Protein AF-A0A0C2X6Y6-F1 (afdb_monomer_lite)

Foldseek 3Di:
DVLVVLVVVLVVLVVLVDDDVVVVVVLVVVVVVCVVVVNPDDDDDDDDDDRDPLSVLLNVLSVLLNVLLVVLVVLVVVLVVLVVVLVCLLPPDDDDPVVSVVSNVVVVVVCVVVVSVVSVVCSVVSNVVSVVSNVVSVVSVVVVVVVVD

Secondary structure (DSSP, 8-state):
-HHHHHHHHHHHHHGGGS--HHHHHHHHHHHHHHHHTTT-S----PPPP---HHHHHHHHHHHHHHHHHHHHHHHHHHHHHHHHHHHHHHHS--S-HHHHHHHHHHHHHHHHHTTHHHHHHHHHHHHHHHHHHHHHHHHHHHHHHHHH-

pLDDT: mean 87.81, std 8.35, range [53.94, 98.06]

Organism: NCBI:txid933852

Radius of gyration: 27.64 Å; chains: 1; bounding box: 50×27×91 Å

Structure (mmCIF, N/CA/C/O backbone):
data_AF-A0A0C2X6Y6-F1
#
_entry.id   AF-A0A0C2X6Y6-F1
#
loop_
_atom_site.group_PDB
_atom_site.id
_atom_site.type_symbol
_atom_site.label_atom_id
_atom_site.label_alt_id
_atom_site.label_comp_id
_atom_site.label_asym_id
_atom_site.label_entity_id
_atom_site.label_seq_id
_atom_site.pdbx_PDB_ins_code
_atom_site.Cartn_x
_atom_site.Cartn_y
_atom_site.Cartn_z
_atom_site.occupancy
_atom_site.B_iso_or_equiv
_atom_site.auth_seq_id
_atom_site.auth_comp_id
_atom_site.auth_asym_id
_atom_site.auth_atom_id
_atom_site.pdbx_PDB_model_num
ATOM 1 N N . ILE A 1 1 ? -3.362 10.201 -3.254 1.00 89.06 1 ILE A N 1
ATOM 2 C CA . ILE A 1 1 ? -4.775 10.320 -2.810 1.00 89.06 1 ILE A CA 1
ATOM 3 C C . ILE A 1 1 ? -5.231 9.047 -2.113 1.00 89.06 1 ILE A C 1
ATOM 5 O O . ILE A 1 1 ? -5.450 9.116 -0.916 1.00 89.06 1 ILE A O 1
ATOM 9 N N . PHE A 1 2 ? -5.286 7.897 -2.799 1.00 92.62 2 PHE A N 1
ATOM 10 C CA . PHE A 1 2 ? -5.692 6.624 -2.180 1.00 92.62 2 PHE A CA 1
ATOM 11 C C . PHE A 1 2 ? -4.935 6.308 -0.877 1.00 92.62 2 PHE A C 1
ATOM 13 O O . PHE A 1 2 ? -5.565 6.096 0.149 1.00 92.62 2 PHE A O 1
ATOM 20 N N . ALA A 1 3 ? -3.601 6.412 -0.882 1.00 93.12 3 ALA A N 1
ATOM 21 C CA . ALA A 1 3 ? -2.790 6.233 0.324 1.00 93.12 3 ALA A CA 1
ATOM 22 C C . ALA A 1 3 ? -3.185 7.176 1.478 1.00 93.12 3 ALA A C 1
ATOM 24 O O . ALA A 1 3 ? -3.222 6.749 2.619 1.00 93.12 3 ALA A O 1
ATOM 25 N N . ALA A 1 4 ? -3.533 8.437 1.193 1.00 94.12 4 ALA A N 1
ATOM 26 C CA . ALA A 1 4 ? -3.945 9.394 2.223 1.00 94.12 4 ALA A CA 1
ATOM 27 C C . ALA A 1 4 ? -5.317 9.046 2.817 1.00 94.12 4 ALA A C 1
ATOM 29 O O . ALA A 1 4 ? -5.494 9.116 4.029 1.00 94.12 4 ALA A O 1
ATOM 30 N N . VAL A 1 5 ? -6.261 8.629 1.965 1.00 94.94 5 VAL A N 1
ATOM 31 C CA . VAL A 1 5 ? -7.561 8.107 2.406 1.00 94.94 5 VAL A CA 1
ATOM 32 C C . VAL A 1 5 ? -7.332 6.902 3.313 1.00 94.94 5 VAL A C 1
ATOM 34 O O . VAL A 1 5 ? -7.798 6.896 4.443 1.00 94.94 5 VAL A O 1
ATOM 37 N N . LEU A 1 6 ? -6.535 5.932 2.865 1.00 95.25 6 LEU A N 1
ATOM 38 C CA . LEU A 1 6 ? -6.221 4.718 3.611 1.00 95.25 6 LEU A CA 1
ATOM 39 C C . LEU A 1 6 ? -5.531 4.993 4.955 1.00 95.25 6 LEU A C 1
ATOM 41 O O . LEU A 1 6 ? -5.859 4.349 5.946 1.00 95.25 6 LEU A O 1
ATOM 45 N N . THR A 1 7 ? -4.636 5.981 5.024 1.00 94.56 7 THR A N 1
A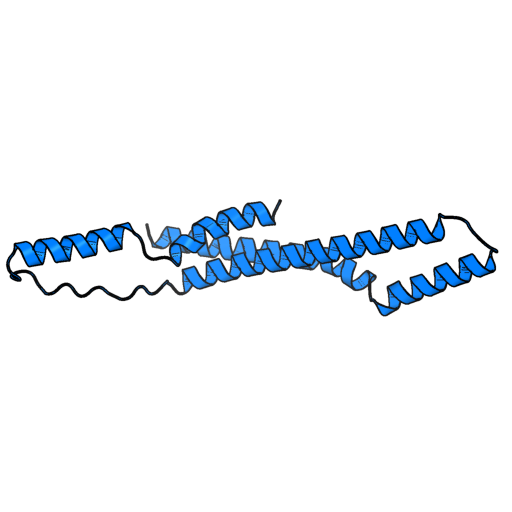TOM 46 C CA . THR A 1 7 ? -4.019 6.406 6.287 1.00 94.56 7 THR A CA 1
ATOM 47 C C . THR A 1 7 ? -5.060 6.880 7.302 1.00 94.56 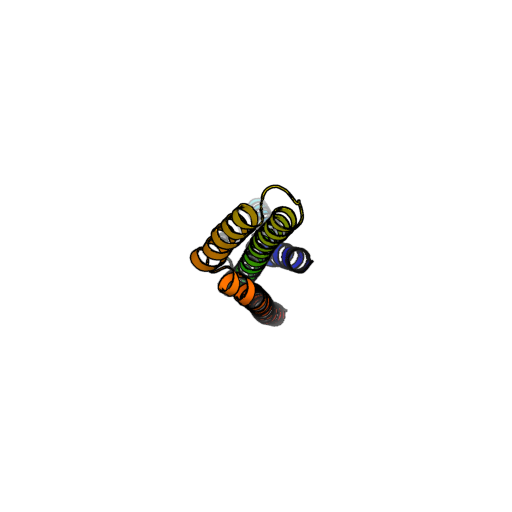7 THR A C 1
ATOM 49 O O . THR A 1 7 ? -4.915 6.574 8.481 1.00 94.56 7 THR A O 1
ATOM 52 N N . ALA A 1 8 ? -6.129 7.566 6.880 1.00 95.56 8 ALA A N 1
ATOM 53 C CA . ALA A 1 8 ? -7.200 7.969 7.795 1.00 95.56 8 ALA A CA 1
ATOM 54 C C . ALA A 1 8 ? -7.916 6.751 8.408 1.00 95.56 8 ALA A C 1
ATOM 56 O O . ALA A 1 8 ? -8.143 6.715 9.614 1.00 95.56 8 ALA A O 1
ATOM 57 N N . PHE A 1 9 ? -8.189 5.720 7.599 1.00 94.75 9 PHE A N 1
ATOM 58 C CA . PHE A 1 9 ? -8.747 4.452 8.084 1.00 94.75 9 PHE A CA 1
ATOM 59 C C . PHE A 1 9 ? -7.793 3.735 9.044 1.00 94.75 9 PHE A C 1
ATOM 61 O O . PHE A 1 9 ? -8.229 3.271 10.090 1.00 94.75 9 PHE A O 1
ATOM 68 N N . ILE A 1 10 ? -6.494 3.696 8.726 1.00 96.19 10 ILE A N 1
ATOM 69 C CA . ILE A 1 10 ? -5.464 3.084 9.581 1.00 96.19 10 ILE A CA 1
ATOM 70 C C . ILE A 1 10 ? -5.368 3.790 10.936 1.00 96.19 10 ILE A C 1
ATOM 72 O O . ILE A 1 10 ? -5.228 3.127 11.960 1.00 96.19 10 ILE A O 1
ATOM 76 N N . ILE A 1 11 ? -5.436 5.125 10.961 1.00 95.50 11 ILE A N 1
ATOM 77 C CA . ILE A 1 11 ? -5.394 5.898 12.210 1.00 95.50 11 ILE A CA 1
ATOM 78 C C . ILE A 1 11 ? -6.549 5.493 13.128 1.00 95.50 11 ILE A C 1
ATOM 80 O O . ILE A 1 11 ? -6.334 5.317 14.325 1.00 95.50 11 ILE A O 1
ATOM 84 N N . GLU A 1 12 ? -7.751 5.317 12.581 1.00 93.94 12 GLU A N 1
ATOM 85 C CA . GLU A 1 12 ? -8.910 4.887 13.364 1.00 93.94 12 GLU A CA 1
ATOM 86 C C . GLU A 1 12 ? -8.840 3.403 13.745 1.00 93.94 12 GLU A C 1
ATOM 88 O O . GLU A 1 12 ? -9.013 3.063 14.913 1.00 93.94 12 GLU A O 1
ATOM 93 N N . SER A 1 13 ? -8.514 2.505 12.811 1.00 93.19 13 SER A N 1
ATOM 94 C CA . SER A 1 13 ? -8.455 1.065 13.091 1.00 93.19 13 SER A CA 1
ATOM 95 C C . SER A 1 13 ? -7.334 0.689 14.057 1.00 93.19 13 SER A C 1
ATOM 97 O O . SER A 1 13 ? -7.459 -0.299 14.779 1.00 93.19 13 SER A O 1
ATOM 99 N N . LYS A 1 14 ? -6.237 1.457 14.098 1.00 93.19 14 LYS A N 1
ATOM 100 C CA . LYS A 1 14 ? -5.127 1.231 15.032 1.00 93.19 14 LYS A CA 1
ATOM 101 C C . LYS A 1 14 ? -5.549 1.435 16.482 1.00 93.19 14 LYS A C 1
ATOM 103 O O . LYS A 1 14 ? -5.001 0.764 17.349 1.00 93.19 14 LYS A O 1
ATOM 108 N N . LYS A 1 15 ? -6.537 2.292 16.753 1.00 91.06 15 LYS A N 1
ATOM 109 C CA . LYS A 1 15 ? -7.050 2.494 18.116 1.00 91.06 15 LYS A CA 1
ATOM 110 C C . LYS A 1 15 ? -7.641 1.210 18.703 1.00 91.06 15 LYS A C 1
ATOM 112 O O . LYS A 1 15 ? -7.562 1.019 19.903 1.00 91.06 15 LYS A O 1
ATOM 117 N N . LEU A 1 16 ? -8.144 0.295 17.866 1.00 87.44 16 LEU A N 1
ATOM 118 C CA . LEU A 1 16 ? -8.626 -1.027 18.302 1.00 87.44 16 LEU A CA 1
ATOM 119 C C . LEU A 1 16 ? -7.499 -1.958 18.786 1.00 87.44 16 LEU A C 1
ATOM 121 O O . LEU A 1 16 ? -7.753 -2.961 19.444 1.00 87.44 16 LEU A O 1
ATOM 125 N N . LEU A 1 17 ? -6.249 -1.649 18.431 1.00 88.62 17 LEU A N 1
ATOM 126 C CA . LEU A 1 17 ? -5.056 -2.367 18.882 1.00 88.62 17 LEU A CA 1
ATOM 127 C C . LEU A 1 17 ? -4.419 -1.721 20.114 1.00 88.62 17 LEU A C 1
ATOM 129 O O . LEU A 1 17 ? -3.394 -2.205 20.588 1.00 88.62 17 LEU A O 1
ATOM 133 N N . GLU A 1 18 ? -4.988 -0.621 20.598 1.00 87.31 18 GLU A N 1
ATOM 134 C CA . GLU A 1 18 ? -4.538 0.080 21.789 1.00 87.31 18 GLU A CA 1
ATOM 135 C C . GLU A 1 18 ? -5.570 -0.078 22.898 1.00 87.31 18 GLU A C 1
ATOM 137 O O . GLU A 1 18 ? -6.764 -0.254 22.667 1.00 87.31 18 GLU A O 1
ATOM 142 N N . GLN A 1 19 ? -5.074 -0.046 24.125 1.00 81.06 19 GLN A N 1
ATOM 143 C CA . GLN A 1 19 ? -5.888 -0.176 25.320 1.00 81.06 19 GLN A CA 1
ATOM 144 C C . GLN A 1 19 ? -6.696 1.112 25.520 1.00 81.06 19 GLN A C 1
ATOM 146 O O . GLN A 1 19 ? -6.124 2.202 25.432 1.00 81.06 19 GLN A O 1
ATOM 151 N N . ASP A 1 20 ? -8.002 1.003 25.786 1.00 82.94 20 ASP A N 1
ATOM 152 C CA . ASP A 1 20 ? -8.854 2.181 25.967 1.00 82.94 20 ASP A CA 1
ATOM 153 C C . ASP A 1 20 ? -8.420 2.950 27.233 1.00 82.94 20 ASP A C 1
ATOM 155 O O . ASP A 1 20 ? -8.444 2.397 28.341 1.00 82.94 20 ASP A O 1
ATOM 159 N N . PRO A 1 21 ? -8.030 4.235 27.116 1.00 82.62 21 PRO A N 1
ATOM 160 C CA . PRO A 1 21 ? -7.718 5.064 28.274 1.00 82.62 21 PRO A CA 1
ATOM 161 C C . PRO A 1 21 ? -8.856 5.124 29.302 1.00 82.62 21 PRO A C 1
ATOM 163 O O . PRO A 1 21 ? -8.590 5.286 30.493 1.00 82.62 21 PRO A O 1
ATOM 166 N N . LEU A 1 22 ? -10.114 4.990 28.871 1.00 84.06 22 LEU A N 1
ATOM 167 C CA . LEU A 1 22 ? -11.271 4.984 29.765 1.00 84.06 22 LEU A CA 1
ATOM 168 C C . LEU A 1 22 ? -11.335 3.713 30.615 1.00 84.06 22 LEU A C 1
ATOM 170 O O . LEU A 1 22 ? -11.605 3.811 31.813 1.00 84.06 22 LEU A O 1
ATOM 174 N N . GLU A 1 23 ? -11.023 2.546 30.046 1.00 82.94 23 GLU A N 1
ATOM 175 C CA . GLU A 1 23 ? -10.913 1.295 30.810 1.00 82.94 23 GLU A CA 1
ATOM 176 C C . GLU A 1 23 ? -9.780 1.387 31.838 1.00 82.94 23 GLU A C 1
ATOM 178 O O . GLU A 1 23 ? -9.956 1.034 33.005 1.00 82.94 23 GLU A O 1
ATOM 183 N N . LEU A 1 24 ? -8.641 1.973 31.449 1.00 82.94 24 LEU A N 1
ATOM 184 C CA . LEU A 1 24 ? -7.523 2.201 32.364 1.00 82.94 24 LEU A CA 1
ATOM 185 C C . LEU A 1 24 ? -7.930 3.077 33.562 1.00 82.94 24 LEU A C 1
ATOM 187 O O . LEU A 1 24 ? -7.527 2.799 34.694 1.00 82.94 24 LEU A O 1
ATOM 191 N N . ILE A 1 25 ? -8.715 4.131 33.324 1.00 85.50 25 ILE A N 1
ATOM 192 C CA . ILE A 1 25 ? -9.215 5.026 34.377 1.00 85.50 25 ILE A CA 1
ATOM 193 C C . ILE A 1 25 ? -10.231 4.302 35.268 1.00 85.50 25 ILE A C 1
ATOM 195 O O . ILE A 1 25 ? -10.151 4.423 36.493 1.00 85.50 25 ILE A O 1
ATOM 199 N N . ALA A 1 26 ? -11.154 3.534 34.682 1.00 85.56 26 ALA A N 1
ATOM 200 C CA . ALA A 1 26 ? -12.142 2.759 35.428 1.00 85.56 26 ALA A CA 1
ATOM 201 C C . ALA A 1 26 ? -11.468 1.766 36.386 1.00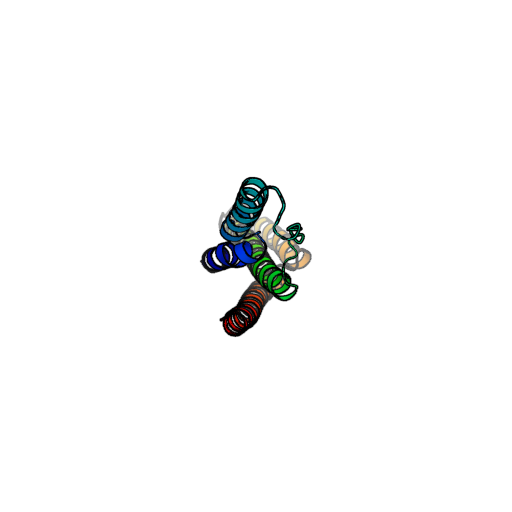 85.56 26 ALA A C 1
ATOM 203 O O . ALA A 1 26 ? -11.816 1.710 37.566 1.00 85.56 26 ALA A O 1
ATOM 204 N N . ASP A 1 27 ? -10.436 1.066 35.920 1.00 84.19 27 ASP A N 1
ATOM 205 C CA . ASP A 1 27 ? -9.639 0.149 36.735 1.00 84.19 27 ASP A CA 1
ATOM 206 C C . ASP A 1 27 ? -8.979 0.837 37.934 1.00 84.19 27 ASP A C 1
ATOM 208 O O . ASP A 1 27 ? -9.017 0.329 39.058 1.00 84.19 27 ASP A O 1
ATOM 212 N N . VAL A 1 28 ? -8.362 2.002 37.705 1.00 84.81 28 VAL A N 1
ATOM 213 C CA . VAL A 1 28 ? -7.731 2.790 38.773 1.00 84.81 28 VAL A CA 1
ATOM 214 C C . VAL A 1 28 ? -8.781 3.245 39.783 1.00 84.81 28 VAL A C 1
ATOM 216 O O . VAL A 1 28 ? -8.524 3.235 40.987 1.00 84.81 28 VAL A O 1
ATOM 219 N N . MET A 1 29 ? -9.978 3.599 39.316 1.00 86.69 29 MET A N 1
ATOM 220 C CA . MET A 1 29 ? -11.070 4.014 40.186 1.00 86.69 29 MET A CA 1
ATOM 221 C C . MET A 1 29 ? -11.601 2.854 41.035 1.00 86.69 29 MET A C 1
ATOM 223 O O . MET A 1 29 ? -11.763 3.027 42.240 1.00 86.69 29 MET A O 1
ATOM 227 N N . ILE A 1 30 ? -11.771 1.657 40.461 1.00 85.94 30 ILE A N 1
ATOM 228 C CA . ILE A 1 30 ? -12.142 0.439 41.205 1.00 85.94 30 ILE A CA 1
ATOM 229 C C . ILE A 1 30 ? -11.096 0.129 42.283 1.00 85.94 30 ILE A C 1
ATOM 231 O O . ILE A 1 30 ? -11.448 -0.135 43.436 1.00 85.94 30 ILE A O 1
ATOM 235 N N . LEU A 1 31 ? -9.808 0.209 41.934 1.00 84.31 31 LEU A N 1
ATOM 236 C CA . LEU A 1 31 ? -8.708 0.007 42.876 1.00 84.31 31 LEU A CA 1
ATOM 237 C C . LEU A 1 31 ? -8.747 1.036 44.019 1.00 84.31 31 LEU A C 1
ATOM 239 O O . LEU A 1 31 ? -8.600 0.671 45.188 1.00 84.31 31 LEU A O 1
ATOM 243 N N . TYR A 1 32 ? -8.958 2.315 43.700 1.00 85.94 32 TYR A N 1
ATOM 244 C CA . TYR A 1 32 ? -9.058 3.386 44.690 1.00 85.94 32 TYR A CA 1
ATOM 245 C C . TYR A 1 32 ? -10.252 3.181 45.629 1.00 85.94 32 TYR A C 1
ATOM 247 O O . TYR A 1 32 ? -10.091 3.247 46.847 1.00 85.94 32 TYR A O 1
ATOM 255 N N . THR A 1 33 ? -11.433 2.866 45.090 1.00 87.38 33 THR A N 1
ATOM 256 C CA . THR A 1 33 ? -12.638 2.603 45.886 1.00 87.38 33 THR A CA 1
ATOM 257 C C . THR A 1 33 ? -12.464 1.388 46.793 1.00 87.38 33 THR A C 1
ATOM 259 O O . THR A 1 33 ? -12.877 1.439 47.948 1.00 87.38 33 THR A O 1
ATOM 262 N N . ASN A 1 34 ? -11.811 0.319 46.325 1.00 85.19 34 ASN A N 1
ATOM 263 C CA . ASN A 1 34 ? -11.549 -0.854 47.161 1.00 85.19 34 ASN A CA 1
ATOM 264 C C . ASN A 1 34 ? -10.591 -0.534 48.322 1.00 85.19 34 ASN A C 1
ATOM 266 O O . ASN A 1 34 ? -10.845 -0.913 49.466 1.00 85.19 34 ASN A O 1
ATOM 270 N N . ASN A 1 35 ? -9.538 0.247 48.059 1.00 83.19 35 ASN A N 1
ATOM 271 C CA . ASN A 1 35 ? -8.650 0.737 49.116 1.00 83.19 35 ASN A CA 1
ATOM 272 C C . ASN A 1 35 ? -9.392 1.635 50.119 1.00 83.19 35 ASN A C 1
ATOM 274 O O . ASN A 1 35 ? -9.233 1.460 51.324 1.00 83.19 35 ASN A O 1
ATOM 278 N N . ALA A 1 36 ? -10.247 2.547 49.644 1.00 86.19 36 ALA A N 1
ATOM 279 C CA . ALA A 1 36 ? -11.075 3.392 50.507 1.00 86.19 36 ALA A CA 1
ATOM 280 C C . ALA A 1 36 ? -12.081 2.579 51.347 1.00 86.19 36 ALA A C 1
ATOM 282 O O . ALA A 1 36 ? -12.424 2.974 52.459 1.00 86.19 36 ALA A O 1
ATOM 283 N N . ALA A 1 37 ? -12.521 1.424 50.842 1.00 85.31 37 ALA A N 1
ATOM 284 C CA . ALA A 1 37 ? -13.387 0.478 51.538 1.00 85.31 37 ALA A CA 1
ATOM 285 C C . ALA A 1 37 ? -12.615 -0.532 52.417 1.00 85.31 37 ALA A C 1
ATOM 287 O O . ALA A 1 37 ? -13.180 -1.562 52.793 1.00 85.31 37 ALA A O 1
ATOM 288 N N . ASN A 1 38 ? -11.337 -0.276 52.738 1.00 81.75 38 ASN A N 1
ATOM 289 C CA . ASN A 1 38 ? -10.465 -1.157 53.530 1.00 81.75 38 ASN A CA 1
ATOM 290 C C . ASN A 1 38 ? -10.375 -2.605 52.999 1.00 81.75 38 ASN A C 1
ATOM 292 O O . ASN A 1 38 ? -10.254 -3.548 53.781 1.00 81.75 38 ASN A O 1
ATOM 296 N N . GLY A 1 39 ? -10.451 -2.812 51.681 1.00 72.25 39 GLY A N 1
ATOM 297 C CA . GLY A 1 39 ? -10.324 -4.147 51.085 1.00 72.25 39 GLY A CA 1
ATOM 298 C C . GLY A 1 39 ? -11.563 -5.037 51.235 1.00 72.25 39 GLY A C 1
ATOM 299 O O . GLY A 1 39 ? -11.464 -6.250 51.071 1.00 72.25 39 GLY A O 1
ATOM 300 N N . THR A 1 40 ? -12.724 -4.468 51.577 1.00 74.56 40 THR A N 1
ATOM 301 C CA . THR A 1 40 ? -13.984 -5.225 51.720 1.00 74.56 40 THR A CA 1
ATOM 302 C C . THR A 1 40 ? -14.616 -5.618 50.383 1.00 74.56 40 THR A C 1
ATOM 304 O O . THR A 1 40 ? -15.485 -6.491 50.352 1.00 74.56 40 THR A O 1
ATOM 307 N N . LEU A 1 41 ? -14.183 -5.008 49.274 1.00 76.81 41 LEU A N 1
ATOM 308 C CA . LEU A 1 41 ? -14.604 -5.383 47.927 1.00 76.81 41 LEU A CA 1
ATOM 309 C C . LEU A 1 41 ? -13.650 -6.447 47.362 1.00 76.81 41 LEU A C 1
ATOM 311 O O . LEU A 1 41 ? -12.458 -6.465 47.672 1.00 76.81 41 LEU A O 1
ATOM 315 N N . SER A 1 42 ? -14.175 -7.333 46.509 1.00 74.75 42 SER A N 1
ATOM 316 C CA . SER A 1 42 ? -13.392 -8.404 45.875 1.00 74.75 42 SER A CA 1
ATOM 317 C C . SER A 1 42 ? -12.097 -7.858 45.248 1.00 74.75 42 SER A C 1
ATOM 319 O O . SER A 1 42 ? -12.147 -6.792 44.624 1.00 74.75 42 SER A O 1
ATOM 321 N N . PRO A 1 43 ? -10.951 -8.561 45.362 1.00 68.50 43 PRO A N 1
ATOM 322 C CA . PRO A 1 43 ? -9.709 -8.148 44.720 1.00 68.50 43 PRO A CA 1
ATOM 323 C C . PRO A 1 43 ? -9.931 -7.993 43.216 1.00 68.50 43 PRO A C 1
ATOM 325 O O . PRO A 1 43 ? -10.216 -8.965 42.515 1.00 68.50 43 PRO A O 1
ATOM 328 N N . TYR A 1 44 ? -9.836 -6.761 42.723 1.00 72.12 44 TYR A N 1
ATOM 329 C CA . TYR A 1 44 ? -9.887 -6.500 41.296 1.00 72.12 44 TYR A CA 1
ATOM 330 C C . TYR A 1 44 ? -8.538 -6.884 40.696 1.00 72.12 44 TYR A C 1
ATOM 332 O O . TYR A 1 44 ? -7.510 -6.322 41.071 1.00 72.12 44 TYR A O 1
ATOM 340 N N . THR A 1 45 ? -8.535 -7.857 39.790 1.00 71.94 45 THR A N 1
ATOM 341 C CA . THR A 1 45 ? -7.349 -8.209 39.007 1.00 71.94 45 THR A CA 1
ATOM 342 C C . THR A 1 45 ? -7.608 -7.774 37.578 1.00 71.94 45 THR A C 1
ATOM 344 O O . THR A 1 45 ? -8.512 -8.292 36.927 1.00 71.94 45 THR A O 1
ATOM 347 N N . ARG A 1 46 ? -6.828 -6.796 37.116 1.00 71.00 46 ARG A N 1
ATOM 348 C CA . ARG A 1 46 ? -6.863 -6.321 35.734 1.00 71.00 46 ARG A CA 1
ATOM 349 C C . ARG A 1 46 ? -6.520 -7.480 34.795 1.00 71.00 46 ARG A C 1
ATOM 351 O O . ARG A 1 46 ? -5.521 -8.163 35.011 1.00 71.00 46 ARG A O 1
ATOM 358 N N . ALA A 1 47 ? -7.324 -7.667 33.753 1.00 76.88 47 ALA A N 1
ATOM 359 C CA . ALA A 1 47 ? -6.976 -8.555 32.652 1.00 76.88 47 ALA A CA 1
ATOM 360 C C . ALA A 1 47 ? -5.934 -7.883 31.744 1.00 76.88 47 ALA A C 1
ATOM 362 O O . ALA A 1 47 ? -6.019 -6.682 31.475 1.00 76.88 47 ALA A O 1
ATOM 363 N N . ASP A 1 48 ? -4.961 -8.653 31.262 1.00 82.94 48 ASP A N 1
ATOM 364 C CA . ASP A 1 48 ? -4.012 -8.158 30.268 1.00 82.94 48 ASP A CA 1
ATOM 365 C C . ASP A 1 48 ? -4.743 -7.809 28.969 1.00 82.94 48 ASP A C 1
ATOM 367 O O . ASP A 1 48 ? -5.615 -8.550 28.503 1.00 82.94 48 ASP A O 1
ATOM 371 N N . PHE A 1 49 ? -4.374 -6.679 28.366 1.00 84.25 49 PHE A N 1
ATOM 372 C CA . PHE A 1 49 ? -4.946 -6.287 27.087 1.00 84.25 49 PHE A CA 1
ATOM 373 C C . PHE A 1 49 ? -4.499 -7.246 25.992 1.00 84.25 49 PHE A C 1
ATOM 375 O O . PHE A 1 49 ? -3.308 -7.424 25.732 1.00 84.25 49 PHE A O 1
ATOM 382 N N . SER A 1 50 ? -5.483 -7.835 25.324 1.00 87.44 50 SER A N 1
ATOM 383 C CA . SER A 1 50 ? -5.276 -8.691 24.170 1.00 87.44 50 SER A CA 1
ATOM 384 C C . SER A 1 50 ? -6.197 -8.222 23.045 1.00 87.44 50 SER A C 1
ATOM 386 O O . SER A 1 50 ? -7.420 -8.308 23.191 1.00 87.44 50 SER A O 1
ATOM 388 N N . PRO A 1 51 ? -5.649 -7.694 21.936 1.00 87.31 51 PRO A N 1
ATOM 389 C CA . PRO A 1 51 ? -6.466 -7.234 20.825 1.00 87.31 51 PRO A CA 1
ATOM 390 C C . PRO A 1 51 ? -7.182 -8.409 20.158 1.00 87.31 51 PRO A C 1
ATOM 392 O O . PRO A 1 51 ? -6.647 -9.519 20.059 1.00 87.31 51 PRO A O 1
ATOM 395 N N . LYS A 1 52 ? -8.391 -8.168 19.640 1.00 89.69 52 LYS A N 1
ATOM 396 C CA . LYS A 1 52 ? -9.146 -9.217 18.950 1.00 89.69 52 LYS A CA 1
ATOM 397 C C . LYS A 1 52 ? -8.428 -9.605 17.657 1.00 89.69 52 LYS A C 1
ATOM 399 O O . LYS A 1 52 ? -7.886 -8.771 16.931 1.00 89.69 52 LYS A O 1
ATOM 404 N N . SER A 1 53 ? -8.484 -10.891 17.313 1.00 90.69 53 SER A N 1
ATOM 405 C CA . SER A 1 53 ? -7.890 -11.411 16.071 1.00 90.69 53 SER A CA 1
ATOM 406 C C . SER A 1 53 ? -8.459 -10.734 14.811 1.00 90.69 53 SER A C 1
ATOM 408 O O . SER A 1 53 ? -7.746 -10.519 13.826 1.00 90.69 53 SER A O 1
ATOM 410 N N . THR A 1 54 ? -9.728 -10.325 14.855 1.00 92.12 54 THR A N 1
ATOM 411 C CA . THR A 1 54 ? -10.385 -9.558 13.791 1.00 92.12 54 THR A CA 1
ATOM 412 C C . THR A 1 54 ? -9.765 -8.171 13.613 1.00 92.12 54 THR A C 1
ATOM 414 O O . THR A 1 54 ? -9.511 -7.771 12.478 1.00 92.12 54 THR A O 1
ATOM 417 N N . ASP A 1 55 ? -9.447 -7.472 14.704 1.00 92.75 55 ASP A N 1
ATOM 418 C CA . ASP A 1 55 ? -8.848 -6.129 14.676 1.00 92.75 55 ASP A CA 1
ATOM 419 C C . ASP A 1 55 ? -7.423 -6.168 14.109 1.00 92.75 55 ASP A C 1
ATOM 421 O O . ASP A 1 55 ? -7.037 -5.317 13.301 1.00 92.75 55 ASP A O 1
ATOM 425 N N . LEU A 1 56 ? -6.661 -7.214 14.451 1.00 94.44 56 LEU A N 1
ATOM 426 C CA . LEU A 1 56 ? -5.352 -7.494 13.852 1.00 94.44 56 LEU A CA 1
ATOM 427 C C . LEU A 1 56 ? -5.460 -7.733 12.342 1.00 94.44 56 LEU A C 1
ATOM 429 O O . LEU A 1 56 ? -4.676 -7.185 11.565 1.00 94.44 56 LEU A O 1
ATOM 433 N N . THR A 1 57 ? -6.449 -8.522 11.917 1.00 95.62 57 THR A N 1
ATOM 434 C CA . THR A 1 57 ? -6.664 -8.851 10.501 1.00 95.62 57 THR A CA 1
ATOM 435 C C . THR A 1 57 ? -7.024 -7.608 9.685 1.00 95.62 57 THR A C 1
ATOM 437 O O . THR A 1 57 ? -6.448 -7.391 8.619 1.00 95.62 57 THR A O 1
ATOM 440 N N . VAL A 1 58 ? -7.920 -6.757 10.197 1.00 95.88 58 VAL A N 1
ATOM 441 C CA . VAL A 1 58 ? -8.307 -5.488 9.554 1.00 95.88 58 VAL A CA 1
ATOM 442 C C . VAL A 1 58 ? -7.097 -4.577 9.364 1.00 95.88 58 VAL A C 1
ATOM 444 O O . VAL A 1 58 ? -6.840 -4.115 8.251 1.00 95.88 58 VAL A O 1
ATOM 447 N N . ASN A 1 59 ? -6.316 -4.356 10.425 1.00 96.44 59 ASN A N 1
ATOM 448 C CA . ASN A 1 59 ? -5.132 -3.504 10.342 1.00 96.44 59 ASN A CA 1
ATOM 449 C C . ASN A 1 59 ? -4.102 -4.081 9.360 1.00 96.44 59 ASN A C 1
ATOM 451 O O . ASN A 1 59 ? -3.566 -3.343 8.535 1.00 96.44 59 ASN A O 1
ATOM 455 N N . CYS A 1 60 ? -3.877 -5.398 9.372 1.00 96.62 60 CYS A N 1
ATOM 456 C CA . CYS A 1 60 ? -2.986 -6.058 8.417 1.00 96.62 60 CYS A CA 1
ATOM 457 C C . CYS A 1 60 ? -3.430 -5.832 6.960 1.00 96.62 60 CYS A C 1
ATOM 459 O O . CYS A 1 60 ? -2.611 -5.457 6.121 1.00 96.62 60 CYS A O 1
ATOM 461 N N . LEU A 1 61 ? -4.728 -5.973 6.663 1.00 97.50 61 LEU A N 1
ATOM 462 C CA . LEU A 1 61 ? -5.286 -5.720 5.329 1.00 97.50 61 LEU A CA 1
ATOM 463 C C . LEU A 1 61 ? -5.088 -4.265 4.885 1.00 97.50 61 LEU A C 1
ATOM 465 O O . LEU A 1 61 ? -4.687 -4.022 3.744 1.00 97.50 61 LEU A O 1
ATOM 469 N N . PHE A 1 62 ? -5.308 -3.296 5.777 1.00 97.75 62 PHE A N 1
ATOM 470 C CA . PHE A 1 62 ? -5.083 -1.885 5.463 1.00 97.75 62 PHE A CA 1
ATOM 471 C C . PHE A 1 62 ? -3.602 -1.559 5.245 1.00 97.75 62 PHE A C 1
ATOM 473 O O . PHE A 1 62 ? -3.263 -0.912 4.253 1.00 97.75 62 PHE A O 1
ATOM 480 N N . PHE A 1 63 ? -2.693 -2.049 6.090 1.00 96.94 63 PHE A N 1
ATOM 481 C CA . PHE A 1 63 ? -1.253 -1.856 5.885 1.00 96.94 63 PHE A CA 1
ATOM 482 C C . PHE A 1 63 ? -0.737 -2.553 4.617 1.00 96.94 63 PHE A C 1
ATOM 484 O O . PHE A 1 63 ? 0.094 -1.985 3.900 1.00 96.94 63 PHE A O 1
ATOM 491 N N . ALA A 1 64 ? -1.241 -3.746 4.296 1.00 97.69 64 ALA A N 1
ATOM 492 C CA . ALA A 1 64 ? -0.913 -4.450 3.058 1.00 97.69 64 ALA A CA 1
ATOM 493 C C . ALA A 1 64 ? -1.403 -3.674 1.826 1.00 97.69 64 ALA A C 1
ATOM 495 O O . ALA A 1 64 ? -0.645 -3.478 0.873 1.00 97.69 64 ALA A O 1
ATOM 496 N N . SER A 1 65 ? -2.635 -3.160 1.876 1.00 98.06 65 SER A N 1
ATOM 497 C CA . SER A 1 65 ? -3.185 -2.280 0.845 1.00 98.06 65 SER A CA 1
ATOM 498 C C . SER A 1 65 ? -2.308 -1.038 0.641 1.00 98.06 65 SER A C 1
ATOM 500 O O . SER A 1 65 ? -1.931 -0.730 -0.495 1.00 98.06 65 SER A O 1
ATOM 502 N N . LEU A 1 66 ? -1.894 -0.373 1.726 1.00 97.50 66 LEU A N 1
ATOM 503 C CA . LEU A 1 66 ? -1.063 0.831 1.674 1.00 97.50 66 LEU A CA 1
ATOM 504 C C . LEU A 1 66 ? 0.288 0.529 1.037 1.00 97.50 66 LEU A C 1
ATOM 506 O O . LEU A 1 66 ? 0.701 1.225 0.108 1.00 97.50 66 LEU A O 1
ATOM 510 N N . SER A 1 67 ? 0.930 -0.546 1.491 1.00 97.44 67 SER A N 1
ATOM 511 C CA . SER A 1 67 ? 2.237 -0.981 1.004 1.00 97.44 67 SER A CA 1
ATOM 512 C C . SER A 1 67 ? 2.194 -1.296 -0.489 1.00 97.44 67 SER A C 1
ATOM 514 O O . SER A 1 67 ? 3.016 -0.783 -1.244 1.00 97.44 67 SER A O 1
ATOM 516 N N . ALA A 1 68 ? 1.190 -2.052 -0.945 1.00 96.81 68 ALA A N 1
ATOM 517 C CA . ALA A 1 68 ? 1.001 -2.340 -2.365 1.00 96.81 68 ALA A CA 1
ATOM 518 C C . ALA A 1 68 ? 0.802 -1.056 -3.193 1.00 96.81 68 ALA A C 1
ATOM 520 O O . ALA A 1 68 ? 1.411 -0.910 -4.254 1.00 96.81 68 ALA A O 1
ATOM 521 N N . SER A 1 69 ? 0.022 -0.089 -2.691 1.00 97.19 69 SER A N 1
ATOM 522 C CA . SER A 1 69 ? -0.181 1.192 -3.384 1.00 97.19 69 SER A CA 1
ATOM 523 C C . SER A 1 69 ? 1.100 2.027 -3.482 1.00 97.19 69 SER A C 1
ATOM 525 O O . SER A 1 69 ? 1.357 2.642 -4.517 1.00 97.19 69 SER A O 1
ATOM 527 N N . LEU A 1 70 ? 1.926 2.025 -2.431 1.00 96.38 70 LEU A N 1
ATOM 528 C CA . LEU A 1 70 ? 3.196 2.745 -2.395 1.00 96.38 70 LEU A CA 1
ATOM 529 C C . LEU A 1 70 ? 4.223 2.103 -3.324 1.00 96.38 70 LEU A C 1
ATOM 531 O O . LEU A 1 70 ? 4.884 2.819 -4.070 1.00 96.38 70 LEU A O 1
ATOM 535 N N . ILE A 1 71 ? 4.317 0.771 -3.334 1.00 95.94 71 ILE A N 1
ATOM 536 C CA . ILE A 1 71 ? 5.190 0.040 -4.259 1.00 95.94 71 ILE A CA 1
ATOM 537 C C . ILE A 1 71 ? 4.789 0.347 -5.706 1.00 95.94 71 ILE A C 1
ATOM 539 O O . ILE A 1 71 ? 5.655 0.680 -6.513 1.00 95.94 71 ILE A O 1
ATOM 543 N N . ALA A 1 72 ? 3.490 0.317 -6.025 1.00 95.62 72 ALA A N 1
ATOM 544 C CA . ALA A 1 72 ? 2.999 0.683 -7.352 1.00 95.62 72 ALA A CA 1
ATOM 545 C C . ALA A 1 72 ? 3.347 2.137 -7.711 1.00 95.62 72 ALA A C 1
ATOM 547 O O . ALA A 1 72 ? 3.831 2.409 -8.807 1.00 95.62 72 ALA A O 1
ATOM 548 N N . ALA A 1 73 ? 3.148 3.081 -6.787 1.00 95.19 73 ALA A N 1
ATOM 549 C CA . ALA A 1 73 ? 3.467 4.486 -7.020 1.00 95.19 73 ALA A CA 1
ATOM 550 C C . ALA A 1 73 ? 4.970 4.702 -7.262 1.00 95.19 73 ALA A C 1
ATOM 552 O O . ALA A 1 73 ? 5.347 5.359 -8.230 1.00 95.19 73 ALA A O 1
ATOM 553 N N . LEU A 1 74 ? 5.831 4.112 -6.428 1.00 94.81 74 LEU A N 1
ATOM 554 C CA . LEU A 1 74 ? 7.285 4.205 -6.572 1.00 94.81 74 LEU A CA 1
ATOM 555 C C . LEU A 1 74 ? 7.756 3.589 -7.891 1.00 94.81 74 LEU A C 1
ATOM 557 O O . LEU A 1 74 ? 8.494 4.230 -8.637 1.00 94.81 74 L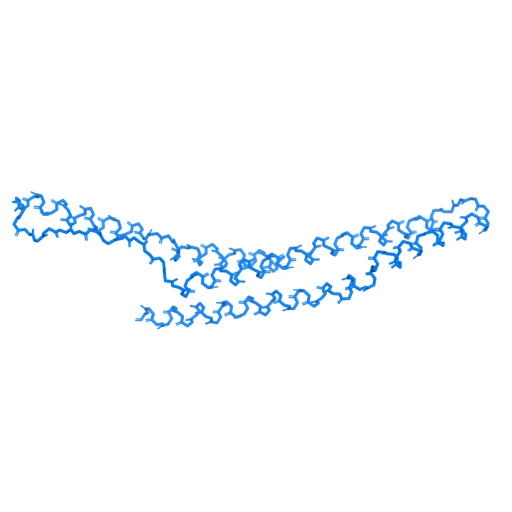EU A O 1
ATOM 561 N N . ALA A 1 75 ? 7.285 2.385 -8.218 1.00 93.31 75 ALA A N 1
ATOM 562 C CA . ALA A 1 75 ? 7.627 1.726 -9.472 1.00 93.31 75 ALA A CA 1
ATOM 563 C C . ALA A 1 75 ? 7.123 2.522 -10.691 1.00 93.31 75 ALA A C 1
ATOM 565 O O . ALA A 1 75 ? 7.842 2.637 -11.681 1.00 93.31 75 ALA A O 1
ATOM 566 N N . SER A 1 76 ? 5.946 3.154 -10.604 1.00 93.75 76 SER A N 1
ATOM 567 C CA . SER A 1 76 ? 5.443 4.060 -11.642 1.00 93.75 76 SER A CA 1
ATOM 568 C C . SER A 1 76 ? 6.329 5.288 -11.833 1.00 93.75 76 SER A C 1
ATOM 570 O O . SER A 1 76 ? 6.543 5.705 -12.970 1.00 93.75 76 SER A O 1
ATOM 572 N N . VAL A 1 77 ? 6.840 5.879 -10.751 1.00 94.94 77 VAL A N 1
ATOM 573 C CA . VAL A 1 77 ? 7.733 7.045 -10.826 1.00 94.94 77 VAL A CA 1
ATOM 574 C C . VAL A 1 77 ? 9.064 6.661 -11.463 1.00 94.94 77 VAL A C 1
ATOM 576 O O . VAL A 1 77 ? 9.508 7.348 -12.379 1.00 94.94 77 VAL A O 1
ATOM 579 N N . VAL A 1 78 ? 9.667 5.545 -11.043 1.00 91.94 78 VAL A N 1
ATOM 580 C CA . VAL A 1 78 ? 10.903 5.026 -11.656 1.00 91.94 78 VAL A CA 1
ATOM 581 C C . VAL A 1 78 ? 10.681 4.731 -13.139 1.00 91.94 78 VAL A C 1
ATOM 583 O O . VAL A 1 78 ? 11.508 5.095 -13.977 1.00 91.94 78 VAL A O 1
ATOM 586 N N . ALA A 1 79 ? 9.537 4.131 -13.482 1.00 90.38 79 ALA A N 1
ATOM 587 C CA . ALA A 1 79 ? 9.202 3.841 -14.866 1.00 90.38 79 ALA A CA 1
ATOM 588 C C . ALA A 1 79 ? 9.100 5.123 -15.711 1.00 90.38 79 ALA A C 1
ATOM 590 O O . ALA A 1 79 ? 9.659 5.202 -16.806 1.00 90.38 79 ALA A O 1
ATOM 591 N N . LEU A 1 80 ? 8.432 6.149 -15.177 1.00 91.06 80 LEU A N 1
ATOM 592 C CA . LEU A 1 80 ? 8.274 7.440 -15.840 1.00 91.06 80 LEU A CA 1
ATOM 593 C C . LEU A 1 80 ? 9.610 8.172 -16.009 1.00 91.06 80 LEU A C 1
ATOM 595 O O . LEU A 1 80 ? 9.870 8.710 -17.082 1.00 91.06 80 LEU A O 1
ATOM 599 N N . GLN A 1 81 ? 10.465 8.162 -14.983 1.00 91.12 81 GLN A N 1
ATOM 600 C CA . GLN A 1 81 ? 11.808 8.749 -15.042 1.00 91.12 81 GLN A CA 1
ATOM 601 C C . GLN A 1 8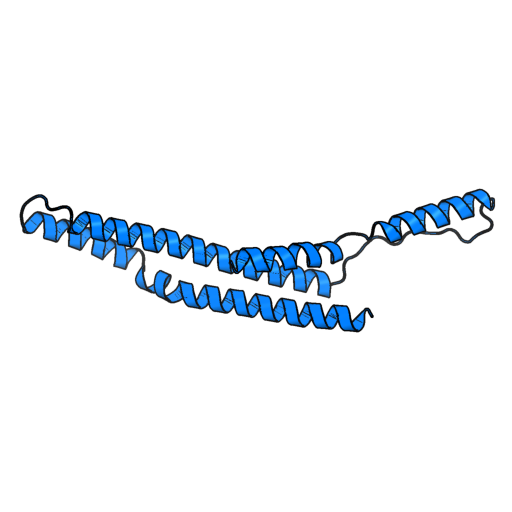1 ? 12.633 8.116 -16.159 1.00 91.12 81 GLN A C 1
ATOM 603 O O . GLN A 1 81 ? 13.203 8.822 -16.985 1.00 91.12 81 GLN A O 1
ATOM 608 N N . TRP A 1 82 ? 12.625 6.787 -16.245 1.00 88.06 82 TRP A N 1
ATOM 609 C CA . TRP A 1 82 ? 13.358 6.073 -17.282 1.00 88.06 82 TRP A CA 1
ATOM 610 C C . TRP A 1 82 ? 12.841 6.402 -18.692 1.00 88.06 82 TRP A C 1
ATOM 612 O O . TRP A 1 82 ? 13.636 6.601 -19.611 1.00 88.06 82 TRP A O 1
ATOM 622 N N . VAL A 1 83 ? 11.515 6.492 -18.877 1.00 87.31 83 VAL A N 1
ATOM 623 C CA . VAL A 1 83 ? 10.899 6.878 -20.161 1.00 87.31 83 VAL A CA 1
ATOM 624 C C . VAL A 1 83 ? 11.259 8.318 -20.535 1.00 87.31 83 VAL A C 1
ATOM 626 O O . VAL A 1 83 ? 11.635 8.569 -21.679 1.00 87.31 83 VAL A O 1
ATOM 629 N N . ALA A 1 84 ? 11.202 9.249 -19.583 1.00 88.62 84 ALA A N 1
ATOM 630 C CA . ALA A 1 84 ? 11.593 10.639 -19.803 1.00 88.62 84 ALA A CA 1
ATOM 631 C C . ALA A 1 84 ? 13.081 10.756 -20.170 1.00 88.62 84 ALA A C 1
ATOM 633 O O . ALA A 1 84 ? 13.438 11.460 -21.115 1.00 88.62 84 ALA A O 1
ATOM 634 N N . ASP A 1 85 ? 13.946 10.008 -19.483 1.00 85.00 85 ASP A N 1
ATOM 635 C CA . ASP A 1 85 ? 15.369 9.953 -19.798 1.00 85.00 85 ASP A CA 1
ATOM 636 C C . ASP A 1 85 ? 15.612 9.353 -21.182 1.00 85.00 85 ASP A C 1
ATOM 638 O O . ASP A 1 85 ? 16.501 9.821 -21.901 1.00 85.00 85 ASP A O 1
ATOM 642 N N . TYR A 1 86 ? 14.877 8.296 -21.555 1.00 83.62 86 TYR A N 1
ATOM 643 C CA . TYR A 1 86 ? 14.925 7.691 -22.889 1.00 83.62 86 TYR A CA 1
ATOM 644 C C . TYR A 1 86 ? 14.591 8.719 -23.963 1.00 83.62 86 TYR A C 1
ATOM 646 O O . TYR A 1 86 ? 15.388 8.895 -24.886 1.00 83.62 86 TYR A O 1
ATOM 654 N N . ASP A 1 87 ? 13.471 9.424 -23.805 1.00 84.50 87 ASP A N 1
ATOM 655 C CA . ASP A 1 87 ? 13.010 10.428 -24.759 1.00 84.50 87 ASP A CA 1
ATOM 656 C C . ASP A 1 87 ? 14.001 11.596 -24.872 1.00 84.50 87 ASP A C 1
ATOM 658 O O . ASP A 1 87 ? 14.430 11.964 -25.968 1.00 84.50 87 ASP A O 1
ATOM 662 N N . ALA A 1 88 ? 14.496 12.105 -23.741 1.00 83.94 88 ALA A N 1
ATOM 663 C CA . ALA A 1 88 ? 15.518 13.149 -23.713 1.00 83.94 88 ALA A CA 1
ATOM 664 C C . ALA A 1 88 ? 16.815 12.729 -24.429 1.00 83.94 88 ALA A C 1
ATOM 666 O O . ALA A 1 88 ? 17.456 13.545 -25.090 1.00 83.94 88 ALA A O 1
ATOM 667 N N . ALA A 1 89 ? 17.217 11.461 -24.321 1.00 78.12 89 ALA A N 1
ATOM 668 C CA . ALA A 1 89 ? 18.440 10.965 -24.947 1.00 78.12 89 ALA A CA 1
ATOM 669 C C . ALA A 1 89 ? 18.322 10.742 -26.460 1.00 78.12 89 ALA A C 1
ATOM 671 O O . ALA A 1 89 ? 19.341 10.793 -27.149 1.00 78.12 89 ALA A O 1
ATOM 672 N N . ILE A 1 90 ? 17.117 10.483 -26.977 1.00 76.75 90 ILE A N 1
ATOM 673 C CA . ILE A 1 90 ? 16.880 10.356 -28.423 1.00 76.75 90 ILE A CA 1
ATOM 674 C C . ILE A 1 90 ? 16.591 11.709 -29.090 1.00 76.75 90 ILE A C 1
ATOM 676 O O . ILE A 1 90 ? 16.909 11.873 -30.267 1.00 76.75 90 ILE A O 1
ATOM 680 N N . THR A 1 91 ? 16.020 12.673 -28.355 1.00 76.4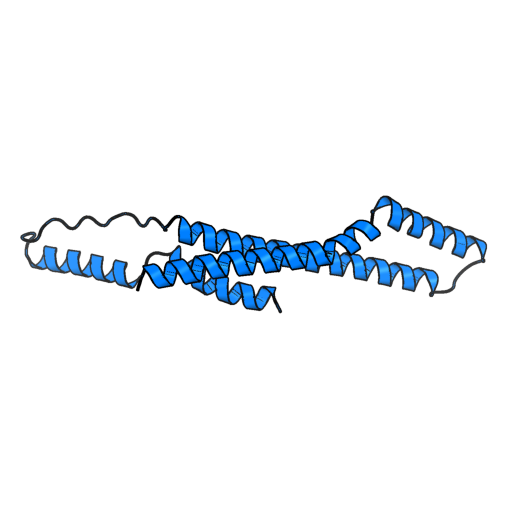4 91 THR A N 1
ATOM 681 C CA . THR A 1 91 ? 15.644 14.007 -28.864 1.00 76.44 91 THR A CA 1
ATOM 682 C C . THR A 1 91 ? 16.770 15.034 -28.785 1.00 76.44 91 THR A C 1
ATOM 684 O O . THR A 1 91 ? 16.859 15.894 -29.663 1.00 76.44 91 THR A O 1
ATOM 687 N N . ARG A 1 92 ? 17.669 14.951 -27.789 1.00 72.12 92 ARG A N 1
ATOM 688 C CA . ARG A 1 92 ? 18.887 15.781 -27.737 1.00 72.12 92 ARG A CA 1
ATOM 689 C C . ARG A 1 92 ? 19.847 15.330 -28.838 1.00 72.12 92 ARG A C 1
ATOM 691 O O . ARG A 1 92 ? 20.697 14.465 -28.640 1.00 72.12 92 ARG A O 1
ATOM 698 N N . GLY A 1 93 ? 19.656 15.893 -30.029 1.00 63.31 93 GLY A N 1
ATOM 699 C CA . GLY A 1 93 ? 20.464 15.628 -31.211 1.00 63.31 93 GLY A CA 1
ATOM 700 C C . GLY A 1 93 ? 21.959 15.801 -30.939 1.00 63.31 93 GLY A C 1
ATOM 701 O O . GLY A 1 93 ? 22.388 16.769 -30.317 1.00 63.31 93 GLY A O 1
ATOM 702 N N . GLY A 1 94 ? 22.755 14.847 -31.417 1.00 66.88 94 GLY A N 1
ATOM 703 C CA . GLY A 1 94 ? 24.208 14.907 -31.334 1.00 66.88 94 GLY A CA 1
ATOM 704 C C . GLY A 1 94 ? 24.863 13.636 -31.861 1.00 66.88 94 GLY A C 1
ATOM 705 O O . GLY A 1 94 ? 24.496 12.546 -31.434 1.00 66.88 94 GLY A O 1
ATOM 706 N N . SER A 1 95 ? 25.840 13.840 -32.747 1.00 69.19 95 SER A N 1
ATOM 707 C CA . SER A 1 95 ? 26.645 12.877 -33.514 1.00 69.19 95 SER A CA 1
ATOM 708 C C . SER A 1 95 ? 25.882 11.988 -34.508 1.00 69.19 95 SER A C 1
ATOM 710 O O . SER A 1 95 ? 24.654 12.032 -34.604 1.00 69.19 95 SER A O 1
ATOM 712 N N . SER A 1 96 ? 26.649 11.334 -35.380 1.00 83.56 96 SER A N 1
ATOM 713 C CA . SER A 1 96 ? 26.221 10.770 -36.664 1.00 83.56 96 SER A CA 1
ATOM 714 C C . SER A 1 96 ? 24.984 9.853 -36.554 1.00 83.56 96 SER A C 1
ATOM 716 O O . SER A 1 96 ? 24.650 9.361 -35.469 1.00 83.56 96 SER A O 1
ATOM 718 N N . PRO A 1 97 ? 24.290 9.557 -37.672 1.00 83.00 97 PRO A N 1
ATOM 719 C CA . PRO A 1 97 ? 23.195 8.582 -37.683 1.00 83.00 97 PRO A CA 1
ATOM 720 C C . PRO A 1 97 ? 23.552 7.245 -37.008 1.00 83.00 97 PRO A C 1
ATOM 722 O O . PRO A 1 97 ? 22.700 6.633 -36.363 1.00 83.00 97 PRO A O 1
ATOM 725 N N . GLU A 1 98 ? 24.817 6.830 -37.099 1.00 85.31 98 GLU A N 1
ATOM 726 C CA . GLU A 1 98 ? 25.346 5.622 -36.469 1.00 85.31 98 GLU A CA 1
ATOM 727 C C . GLU A 1 98 ? 25.339 5.707 -34.933 1.00 85.31 98 GLU A C 1
ATOM 729 O O . GLU A 1 98 ? 24.848 4.801 -34.256 1.00 85.31 98 GLU A O 1
ATOM 734 N N . ASP A 1 99 ? 25.812 6.811 -34.359 1.00 82.25 99 ASP A N 1
ATOM 735 C CA . ASP A 1 99 ? 25.871 6.981 -32.903 1.00 82.25 99 ASP A CA 1
ATOM 736 C C . ASP A 1 99 ? 24.485 7.105 -32.267 1.00 82.25 99 ASP A C 1
ATOM 738 O O . ASP A 1 99 ? 24.260 6.678 -31.128 1.00 82.25 99 ASP A O 1
ATOM 742 N N . ARG A 1 100 ? 23.534 7.678 -33.010 1.00 81.44 100 ARG A N 1
ATOM 743 C CA . ARG A 1 100 ? 22.118 7.686 -32.630 1.00 81.44 100 ARG A CA 1
ATOM 744 C C . ARG A 1 100 ? 21.544 6.271 -32.608 1.00 81.44 100 ARG A C 1
ATOM 746 O O . ARG A 1 100 ? 20.852 5.911 -31.654 1.00 81.44 100 ARG A O 1
ATOM 753 N N . ALA A 1 101 ? 21.845 5.461 -33.625 1.00 83.38 101 ALA A N 1
ATOM 754 C CA . ALA A 1 101 ? 21.393 4.075 -33.696 1.00 83.38 101 ALA A CA 1
ATOM 755 C C . ALA A 1 101 ? 21.964 3.233 -32.540 1.00 83.38 101 ALA A C 1
ATOM 757 O O . ALA A 1 101 ? 21.202 2.540 -31.863 1.00 83.38 101 ALA A O 1
ATOM 758 N N . LYS A 1 102 ? 23.266 3.365 -32.241 1.00 85.06 102 LYS A N 1
ATOM 759 C CA . LYS A 1 102 ? 23.924 2.681 -31.111 1.00 85.06 102 LYS A CA 1
ATOM 760 C C . LYS A 1 102 ? 23.294 3.047 -29.765 1.00 85.06 102 LYS A C 1
ATOM 762 O O . LYS A 1 102 ? 22.973 2.156 -28.980 1.00 85.06 102 LYS A O 1
ATOM 767 N N . ARG A 1 103 ? 23.048 4.338 -29.504 1.00 81.88 103 ARG A N 1
ATOM 768 C CA . ARG A 1 103 ? 22.401 4.799 -28.259 1.00 81.88 103 ARG A CA 1
ATOM 769 C C . ARG A 1 103 ? 20.975 4.283 -28.104 1.00 81.88 103 ARG A C 1
ATOM 771 O O . ARG A 1 103 ? 20.614 3.809 -27.026 1.00 81.88 103 ARG A O 1
ATOM 778 N N . ARG A 1 104 ? 20.180 4.329 -29.177 1.00 83.75 104 ARG A N 1
ATOM 779 C CA . ARG A 1 104 ? 18.818 3.778 -29.177 1.00 83.75 104 ARG A CA 1
ATOM 780 C C . ARG A 1 104 ? 18.832 2.279 -28.883 1.00 83.75 104 ARG A C 1
ATOM 782 O O . ARG A 1 104 ? 18.044 1.826 -28.055 1.00 83.75 104 ARG A O 1
ATOM 789 N N . GLN A 1 105 ? 19.735 1.533 -29.521 1.00 86.31 105 GLN A N 1
ATOM 790 C CA . GLN A 1 105 ? 19.852 0.088 -29.338 1.00 86.31 105 GLN A CA 1
ATOM 791 C C . GLN A 1 105 ? 20.298 -0.282 -27.921 1.00 86.31 105 GLN A C 1
ATOM 793 O O . GLN A 1 105 ? 19.693 -1.159 -27.314 1.00 86.31 105 GLN A O 1
ATOM 798 N N . PHE A 1 106 ? 21.299 0.408 -27.364 1.00 85.00 106 PHE A N 1
ATOM 799 C CA . PHE A 1 106 ? 21.752 0.183 -25.988 1.00 85.00 106 PHE A CA 1
ATOM 800 C C . PHE A 1 106 ? 20.615 0.376 -24.976 1.00 85.00 106 PHE A C 1
ATOM 802 O O . PHE A 1 106 ? 20.406 -0.453 -24.094 1.00 85.00 106 PHE A O 1
ATOM 809 N N . ARG A 1 107 ? 19.818 1.439 -25.130 1.00 82.69 107 ARG A N 1
ATOM 810 C CA . ARG A 1 107 ? 18.687 1.682 -24.228 1.00 82.69 107 ARG A CA 1
ATOM 811 C C . ARG A 1 107 ? 17.521 0.730 -24.449 1.00 82.69 107 ARG A C 1
ATOM 813 O O . ARG A 1 107 ? 16.904 0.323 -23.474 1.00 82.69 107 ARG A O 1
ATOM 820 N N . PHE A 1 108 ? 17.233 0.348 -25.694 1.00 83.69 108 PHE A N 1
ATOM 821 C CA . PHE A 1 108 ? 16.237 -0.685 -25.981 1.00 83.69 108 PHE A CA 1
ATOM 822 C C . PHE A 1 108 ? 16.640 -2.036 -25.376 1.00 83.69 108 PHE A C 1
ATOM 824 O O . PHE A 1 108 ? 15.808 -2.698 -24.765 1.00 83.69 108 PHE A O 1
ATOM 831 N N . ALA A 1 109 ? 17.922 -2.405 -25.453 1.00 86.75 109 ALA A N 1
ATOM 832 C CA . ALA A 1 109 ? 18.443 -3.571 -24.745 1.00 86.75 109 ALA A CA 1
ATOM 833 C C . ALA A 1 109 ? 18.200 -3.455 -23.231 1.00 86.75 109 ALA A C 1
ATOM 835 O O . ALA A 1 109 ? 17.773 -4.428 -22.621 1.00 86.75 109 ALA A O 1
ATOM 836 N N . GLY A 1 110 ? 18.355 -2.252 -22.664 1.00 83.06 110 GLY A N 1
ATOM 837 C CA . GLY A 1 110 ? 17.953 -1.930 -21.293 1.00 83.06 110 GLY A CA 1
ATOM 838 C C . GLY A 1 110 ? 16.466 -2.187 -21.003 1.00 83.06 110 GLY A C 1
ATOM 839 O O . GLY A 1 110 ? 16.163 -2.870 -20.031 1.00 83.06 110 GLY A O 1
ATOM 840 N N . VAL A 1 111 ? 15.537 -1.717 -21.852 1.00 85.75 111 VAL A N 1
ATOM 841 C CA . VAL A 1 111 ? 14.079 -1.987 -21.720 1.00 85.75 111 VAL A CA 1
ATOM 842 C C . VAL A 1 111 ? 13.809 -3.482 -21.609 1.00 85.75 111 VAL A C 1
ATOM 844 O O . VAL A 1 111 ? 13.036 -3.917 -20.754 1.00 85.75 111 VAL A O 1
ATOM 847 N N . VAL A 1 112 ? 14.442 -4.256 -22.494 1.00 86.56 112 VAL A N 1
ATOM 848 C CA . VAL A 1 112 ? 14.254 -5.704 -22.591 1.00 86.56 112 VAL A CA 1
ATOM 849 C C . VAL A 1 112 ? 14.882 -6.409 -21.391 1.00 86.56 112 VAL A C 1
ATOM 851 O O . VAL A 1 112 ? 14.212 -7.217 -20.752 1.00 86.56 112 VAL A O 1
ATOM 854 N N . SER A 1 113 ? 16.126 -6.078 -21.027 1.00 87.12 113 SER A N 1
ATOM 855 C CA . SER A 1 113 ? 16.820 -6.711 -19.898 1.00 87.12 113 SER A CA 1
ATOM 856 C C . SER A 1 113 ? 16.151 -6.416 -18.558 1.00 87.12 113 SER A C 1
ATOM 858 O O . SER A 1 113 ? 16.145 -7.267 -17.676 1.00 87.12 113 SER A O 1
ATOM 860 N N . TRP A 1 114 ? 15.580 -5.218 -18.403 1.00 83.50 114 TRP A N 1
ATOM 861 C CA . TRP A 1 114 ? 14.890 -4.796 -17.183 1.00 83.50 114 TRP A CA 1
ATOM 862 C C . TRP A 1 114 ? 13.400 -5.160 -17.166 1.00 83.50 114 TRP A C 1
ATOM 864 O O . TRP A 1 114 ? 12.714 -4.844 -16.198 1.00 83.50 114 TRP A O 1
ATOM 874 N N . LYS A 1 115 ? 12.882 -5.808 -18.225 1.00 86.69 115 LYS A N 1
ATOM 875 C CA . LYS A 1 115 ? 11.465 -6.200 -18.356 1.00 86.69 115 LYS A CA 1
ATOM 876 C C . LYS A 1 115 ? 10.496 -5.042 -18.093 1.00 86.69 115 LYS A C 1
ATOM 878 O O . LYS A 1 115 ? 9.426 -5.211 -17.514 1.00 86.69 115 LYS A O 1
ATOM 883 N N . MET A 1 116 ? 10.849 -3.850 -18.565 1.00 87.19 116 MET A N 1
ATOM 884 C CA . MET A 1 116 ? 10.098 -2.619 -18.307 1.00 87.19 116 MET A CA 1
ATOM 885 C C . MET A 1 116 ? 8.615 -2.726 -18.700 1.00 87.19 116 MET A C 1
ATOM 887 O O . MET A 1 116 ? 7.744 -2.228 -17.992 1.00 87.19 116 MET A O 1
ATOM 891 N N . GLY A 1 117 ? 8.321 -3.415 -19.808 1.00 86.50 117 GLY A N 1
ATOM 892 C CA . GLY A 1 117 ? 6.946 -3.659 -20.247 1.00 86.50 117 GLY A CA 1
ATOM 893 C C . GLY A 1 117 ? 6.132 -4.481 -19.244 1.00 86.50 117 GLY A C 1
ATOM 894 O O . GLY A 1 117 ? 4.977 -4.153 -18.994 1.00 86.50 117 GLY A O 1
ATOM 895 N N . GLU A 1 118 ? 6.739 -5.498 -18.623 1.00 90.19 118 GLU A N 1
ATOM 896 C CA . GLU A 1 118 ? 6.090 -6.316 -17.589 1.00 90.19 118 GLU A CA 1
ATOM 897 C C . GLU A 1 118 ? 5.830 -5.489 -16.326 1.00 90.19 118 GLU A C 1
ATOM 899 O O . GLU A 1 118 ? 4.736 -5.551 -15.773 1.00 90.19 118 GLU A O 1
ATOM 904 N N . ILE A 1 119 ? 6.799 -4.663 -15.907 1.00 89.81 119 ILE A N 1
ATOM 905 C CA . ILE A 1 119 ? 6.646 -3.764 -14.754 1.00 89.81 119 ILE A CA 1
ATOM 906 C C . ILE A 1 119 ? 5.472 -2.815 -14.991 1.00 89.81 119 ILE A C 1
ATOM 908 O O . ILE A 1 119 ? 4.558 -2.770 -14.174 1.00 89.81 119 ILE A O 1
ATOM 912 N N . ILE A 1 120 ? 5.458 -2.107 -16.127 1.00 90.81 120 ILE A N 1
ATOM 913 C CA . ILE A 1 120 ? 4.397 -1.148 -16.464 1.00 90.81 120 ILE A CA 1
ATOM 914 C C . ILE A 1 120 ? 3.031 -1.843 -16.542 1.00 90.81 120 ILE A C 1
ATOM 916 O O . ILE A 1 120 ? 2.051 -1.298 -16.041 1.00 90.81 120 ILE A O 1
ATOM 920 N N . ALA A 1 121 ? 2.960 -3.051 -17.108 1.00 93.06 121 ALA A N 1
ATOM 921 C CA . ALA A 1 121 ? 1.726 -3.834 -17.160 1.00 93.06 121 ALA A CA 1
ATOM 922 C C . ALA A 1 121 ? 1.261 -4.322 -15.774 1.00 93.06 121 ALA A C 1
ATOM 924 O O . ALA A 1 121 ? 0.060 -4.465 -15.543 1.00 93.06 121 ALA A O 1
ATOM 925 N N . ALA A 1 122 ? 2.187 -4.548 -14.838 1.00 93.50 122 ALA A N 1
ATOM 926 C CA . ALA A 1 122 ? 1.880 -4.960 -13.472 1.00 93.50 122 ALA A CA 1
ATOM 927 C C . ALA A 1 122 ? 1.423 -3.798 -12.572 1.00 93.50 122 ALA A C 1
ATOM 929 O O . ALA A 1 122 ? 0.698 -4.040 -11.606 1.00 93.50 122 ALA A O 1
ATOM 930 N N . LEU A 1 123 ? 1.793 -2.544 -12.874 1.00 93.88 123 LEU A N 1
ATOM 931 C CA . LEU A 1 123 ? 1.437 -1.381 -12.043 1.00 93.88 123 LEU A CA 1
ATOM 932 C C . LEU A 1 123 ? -0.079 -1.243 -11.817 1.00 93.88 123 LEU A C 1
ATOM 934 O O . LEU A 1 123 ? -0.487 -1.142 -10.655 1.00 93.88 123 LEU A O 1
ATOM 938 N N . PRO A 1 124 ? -0.942 -1.280 -12.858 1.00 93.81 124 PRO A N 1
ATOM 939 C CA . PRO A 1 124 ? -2.381 -1.228 -12.646 1.00 93.81 124 PRO A CA 1
ATOM 940 C C . PRO A 1 124 ? -2.871 -2.425 -11.839 1.00 93.81 124 PRO A C 1
ATOM 942 O O . PRO A 1 124 ? -3.693 -2.242 -10.950 1.00 93.81 124 PRO A O 1
ATOM 945 N N . LEU A 1 125 ? -2.368 -3.636 -12.096 1.00 95.81 125 LEU A N 1
ATOM 946 C CA . LEU A 1 125 ? -2.788 -4.837 -11.365 1.00 95.81 125 LEU A CA 1
ATOM 947 C C . LEU A 1 125 ? -2.495 -4.713 -9.866 1.00 95.81 125 LEU A C 1
ATOM 949 O O . LEU A 1 125 ? -3.360 -5.018 -9.048 1.00 95.81 125 LEU A O 1
ATOM 953 N N . LEU A 1 126 ? -1.318 -4.195 -9.508 1.00 94.94 126 LEU A N 1
ATOM 954 C CA . LEU A 1 126 ? -0.932 -3.970 -8.117 1.00 94.94 126 LEU A CA 1
ATOM 955 C C . LEU A 1 126 ? -1.826 -2.918 -7.437 1.00 94.94 126 LEU A C 1
ATOM 957 O O . LEU A 1 126 ? -2.196 -3.083 -6.275 1.00 94.94 126 LEU A O 1
ATOM 961 N N . LEU A 1 127 ? -2.235 -1.874 -8.169 1.00 95.81 127 LEU A N 1
ATOM 962 C CA . LEU A 1 127 ? -3.201 -0.887 -7.675 1.00 95.81 127 LEU A CA 1
ATOM 963 C C . LEU A 1 127 ? -4.600 -1.484 -7.483 1.00 95.81 127 LEU A C 1
ATOM 965 O O . LEU A 1 127 ? -5.208 -1.262 -6.440 1.00 95.81 127 LEU A O 1
ATOM 969 N N . HIS A 1 128 ? -5.107 -2.268 -8.436 1.00 96.00 128 HIS A N 1
ATOM 970 C CA . HIS A 1 128 ? -6.403 -2.939 -8.280 1.00 96.00 128 HIS A CA 1
ATOM 971 C C . HIS A 1 128 ? -6.379 -3.914 -7.100 1.00 96.00 128 HIS A C 1
ATOM 973 O O . HIS A 1 128 ? -7.317 -3.945 -6.307 1.00 96.00 128 HIS A O 1
ATOM 979 N N . PHE A 1 129 ? -5.285 -4.660 -6.938 1.00 97.19 129 PHE A N 1
ATOM 980 C CA . PHE A 1 129 ? -5.085 -5.554 -5.804 1.00 97.19 129 PHE A CA 1
ATOM 981 C C . PHE A 1 129 ? -5.068 -4.797 -4.469 1.00 97.19 129 PHE A C 1
ATOM 983 O O . PHE A 1 129 ? -5.740 -5.192 -3.520 1.00 97.19 129 PHE A O 1
ATOM 990 N N . SER A 1 130 ? -4.370 -3.662 -4.410 1.00 97.69 130 SER A N 1
ATOM 991 C CA . SER A 1 130 ? -4.372 -2.767 -3.252 1.00 97.69 130 SER A CA 1
ATOM 992 C C . SER A 1 130 ? -5.784 -2.280 -2.897 1.00 97.69 130 SER A C 1
ATOM 994 O O . SER A 1 130 ? -6.181 -2.332 -1.731 1.00 97.69 130 SER A O 1
ATOM 996 N N . VAL A 1 131 ? -6.576 -1.872 -3.890 1.00 97.31 131 VAL A N 1
ATOM 997 C CA . VAL A 1 131 ? -7.967 -1.444 -3.688 1.00 97.31 131 VAL A CA 1
ATOM 998 C C . VAL A 1 131 ? -8.847 -2.606 -3.215 1.00 97.31 131 VAL A C 1
ATOM 1000 O O . VAL A 1 131 ? -9.660 -2.429 -2.309 1.00 97.31 131 VAL A O 1
ATOM 1003 N N . ALA A 1 132 ? -8.662 -3.807 -3.765 1.00 98.00 132 ALA A N 1
ATOM 1004 C CA . ALA A 1 132 ? -9.384 -5.000 -3.328 1.00 98.00 132 ALA A CA 1
ATOM 1005 C C . ALA A 1 132 ? -9.084 -5.347 -1.859 1.00 98.00 132 ALA A C 1
ATOM 1007 O O . ALA A 1 132 ? -10.010 -5.610 -1.093 1.00 98.00 132 ALA A O 1
ATOM 1008 N N . LEU A 1 133 ? -7.812 -5.272 -1.442 1.00 97.75 133 LEU A N 1
ATOM 1009 C CA . LEU A 1 133 ? -7.414 -5.440 -0.039 1.00 97.75 133 LEU A CA 1
ATOM 1010 C C . LEU A 1 133 ? -8.074 -4.403 0.874 1.00 97.75 133 LEU A C 1
ATOM 1012 O O . LEU A 1 133 ? -8.534 -4.749 1.961 1.00 97.75 133 LEU A O 1
ATOM 1016 N N . PHE A 1 134 ? -8.154 -3.146 0.429 1.00 97.50 134 PHE A N 1
ATOM 1017 C CA . PHE A 1 134 ? -8.828 -2.094 1.185 1.00 97.50 134 PHE A CA 1
ATOM 1018 C C . PHE A 1 134 ? -10.314 -2.393 1.379 1.00 97.50 134 PHE A C 1
ATOM 1020 O O . PHE A 1 134 ? -10.796 -2.336 2.507 1.00 97.50 134 PHE A O 1
ATOM 1027 N N . PHE A 1 135 ? -11.035 -2.766 0.319 1.00 97.50 135 PHE A N 1
ATOM 1028 C CA . PHE A 1 135 ? -12.454 -3.108 0.440 1.00 97.50 135 PHE A CA 1
ATOM 1029 C C . PHE A 1 135 ? -12.690 -4.342 1.310 1.00 97.50 135 PHE A C 1
ATOM 1031 O O . PHE A 1 135 ? -13.631 -4.347 2.100 1.00 97.50 135 PHE A O 1
ATOM 1038 N N . ALA A 1 136 ? -11.828 -5.358 1.218 1.00 97.50 136 ALA A N 1
ATOM 1039 C CA . ALA A 1 136 ? -11.892 -6.521 2.097 1.00 97.50 136 ALA A CA 1
ATOM 1040 C C . ALA A 1 136 ? -11.707 -6.121 3.570 1.00 97.50 136 ALA A C 1
ATOM 1042 O O . ALA A 1 136 ? -12.523 -6.491 4.413 1.00 97.50 136 ALA A O 1
ATOM 1043 N N . GLY A 1 137 ? -10.686 -5.310 3.874 1.00 96.06 137 GLY A N 1
ATOM 1044 C CA . GLY A 1 137 ? -10.458 -4.782 5.221 1.00 96.06 137 GLY A CA 1
ATOM 1045 C C . GLY A 1 137 ? -11.637 -3.952 5.726 1.00 96.06 137 GLY A C 1
ATOM 1046 O O . GLY A 1 137 ? -12.074 -4.133 6.858 1.00 96.06 137 GLY A O 1
ATOM 1047 N N . LEU A 1 138 ? -12.211 -3.106 4.867 1.00 95.56 138 LEU A N 1
ATOM 1048 C CA . LEU A 1 138 ? -13.350 -2.254 5.201 1.00 95.56 138 LEU A CA 1
ATOM 1049 C C . LEU A 1 138 ? -14.615 -3.073 5.482 1.00 95.56 138 LEU A C 1
ATOM 1051 O O . LEU A 1 138 ? -15.314 -2.791 6.450 1.00 95.56 138 LEU A O 1
ATOM 1055 N N . ALA A 1 139 ? -14.892 -4.109 4.689 1.00 95.62 139 ALA A N 1
ATOM 1056 C CA . ALA A 1 139 ? -16.030 -4.998 4.914 1.00 95.62 139 ALA A CA 1
ATOM 1057 C C . ALA A 1 139 ? -15.920 -5.740 6.256 1.00 95.62 139 ALA A C 1
ATOM 1059 O O . ALA A 1 139 ? -16.880 -5.764 7.026 1.00 95.62 139 ALA A O 1
ATOM 1060 N N . VAL A 1 140 ? -14.740 -6.292 6.564 1.00 94.19 140 VAL A N 1
ATOM 1061 C CA . VAL A 1 140 ? -14.485 -6.960 7.852 1.00 94.19 140 VAL A CA 1
ATOM 1062 C C . VAL A 1 140 ? -14.590 -5.968 9.010 1.00 94.19 140 VAL A C 1
ATOM 1064 O O . VAL A 1 140 ? -15.176 -6.292 10.043 1.00 94.19 140 VAL A O 1
ATOM 1067 N N . TRP A 1 141 ? -14.072 -4.750 8.841 1.00 93.81 141 TRP A N 1
ATOM 1068 C CA . TRP A 1 141 ? -14.132 -3.718 9.873 1.00 93.81 141 TRP A CA 1
ATOM 1069 C C . TRP A 1 141 ? -15.570 -3.293 10.184 1.00 93.81 141 TRP A C 1
ATOM 1071 O O . TRP A 1 141 ? -15.965 -3.281 11.347 1.00 93.81 141 TRP A O 1
ATOM 1081 N N . MET A 1 142 ? -16.378 -3.038 9.152 1.00 91.62 142 MET A N 1
ATOM 1082 C CA . MET A 1 142 ? -17.797 -2.700 9.301 1.00 91.62 142 MET A CA 1
ATOM 1083 C C . MET A 1 142 ? -18.584 -3.821 9.984 1.00 91.62 142 MET A C 1
ATOM 1085 O O . MET A 1 142 ? -19.427 -3.555 10.839 1.00 91.62 142 MET A O 1
ATOM 1089 N N . TRP A 1 143 ? -18.290 -5.078 9.642 1.00 90.75 143 TRP A N 1
ATOM 1090 C CA . TRP A 1 143 ? -18.930 -6.226 10.276 1.00 90.75 143 TRP A CA 1
ATOM 1091 C C . TRP A 1 143 ? -18.589 -6.333 11.767 1.00 90.75 143 TRP A C 1
ATOM 1093 O O . TRP A 1 143 ? -19.470 -6.598 12.580 1.00 90.75 143 TRP A O 1
ATOM 1103 N N . ASN A 1 144 ? -17.326 -6.091 12.130 1.00 87.69 144 ASN A N 1
ATOM 1104 C CA . ASN A 1 144 ? -16.871 -6.094 13.520 1.00 87.69 144 ASN A CA 1
ATOM 1105 C C . ASN A 1 144 ? -17.591 -5.012 14.338 1.00 87.69 144 ASN A C 1
ATOM 1107 O O . ASN A 1 144 ? -18.187 -5.329 15.364 1.00 87.69 144 ASN A O 1
ATOM 1111 N N . ILE A 1 145 ? -17.646 -3.778 13.822 1.00 86.12 145 ILE A N 1
ATOM 1112 C CA . ILE A 1 145 ? -18.341 -2.668 14.490 1.00 86.12 145 ILE A CA 1
ATOM 1113 C C . ILE A 1 145 ? -19.821 -3.006 14.721 1.00 86.12 145 ILE A C 1
ATOM 1115 O O . ILE A 1 145 ? -20.334 -2.796 15.817 1.00 86.12 145 ILE A O 1
ATOM 1119 N N . ASN A 1 146 ? -20.500 -3.591 13.729 1.00 85.06 146 ASN A N 1
ATOM 1120 C CA . ASN A 1 146 ? -21.901 -3.996 13.864 1.00 85.06 146 ASN A CA 1
ATOM 1121 C C . ASN A 1 146 ? -22.128 -5.082 14.931 1.00 85.06 146 ASN A C 1
ATOM 1123 O O . ASN A 1 146 ? -23.216 -5.165 15.480 1.00 85.06 146 ASN A O 1
ATOM 1127 N N . GLN A 1 147 ? -21.146 -5.944 15.203 1.00 73.69 147 GLN A N 1
ATOM 1128 C CA . GLN A 1 147 ? -21.263 -6.962 16.255 1.00 73.69 147 GLN A CA 1
ATOM 1129 C C . GLN A 1 147 ? -20.947 -6.422 17.655 1.00 73.69 147 GLN A C 1
ATOM 1131 O O . GLN A 1 147 ? -21.291 -7.066 18.643 1.00 73.69 147 GLN A O 1
ATOM 1136 N N . THR A 1 148 ? -20.248 -5.289 17.748 1.00 61.44 148 THR A N 1
ATOM 1137 C CA . THR A 1 148 ? -19.882 -4.667 19.028 1.00 61.44 148 THR A CA 1
ATOM 1138 C C . THR A 1 148 ? -20.921 -3.686 19.575 1.00 61.44 148 THR A C 1
ATOM 1140 O O . THR A 1 148 ? -20.830 -3.350 20.753 1.00 61.44 148 THR A O 1
ATOM 1143 N N . VAL A 1 149 ? -21.869 -3.230 18.747 1.00 53.94 149 VAL A N 1
ATOM 1144 C CA . VAL A 1 149 ? -22.993 -2.344 19.119 1.00 53.94 149 VAL A CA 1
ATOM 1145 C C . VAL A 1 149 ? -24.246 -3.175 19.369 1.00 53.94 149 VAL A C 1
ATOM 1147 O O . VAL A 1 149 ? -24.955 -2.871 20.352 1.00 53.94 149 VAL A O 1
#

Sequence (149 aa):
IFAAVLTAFIIESKKLLEQDPLELIADVMILYTNNAANGTLSPYTRADFSPKSTDLTVNCLFFASLSASLIAALASVVALQWVADYDAAITRGGSSPEDRAKRRQFRFAGVVSWKMGEIIAALPLLLHFSVALFFAGLAVWMWNINQTV

InterPro domains:
  IPR045338 Domain of unknown function DUF6535 [PF20153] (1-144)